Protein AF-F9ZTZ7-F1 (afdb_monomer)

Secondary structure (DSSP, 8-state):
-PPPPP-TT-SEEEEEETTTTEEEEEEE--GGGHHHHHHHHHHHHHHSEE-HHHHHHHHTTS-TT-GGGHHHHHHHHHHHHH-S-EEEEEE-

Sequence (92 aa):
MPTLPDTQHIRKLHFYGGPTAAFQGEMDNVATQARSVQVLYHLALRHGVISPSVAREGLALLPEDQADAAAGRRLLQRVLEDGDFLAVRVVR

Structure (mmCIF, N/CA/C/O backbone):
data_AF-F9ZTZ7-F1
#
_entry.id   AF-F9ZTZ7-F1
#
loop_
_atom_site.group_PDB
_atom_site.id
_atom_site.type_symbol
_atom_site.label_atom_id
_atom_site.label_alt_id
_atom_site.label_comp_id
_atom_site.label_asym_id
_atom_site.label_entity_id
_atom_site.label_seq_id
_atom_site.pdbx_PDB_ins_code
_atom_site.Cartn_x
_atom_site.Cartn_y
_atom_site.Cartn_z
_atom_site.occupancy
_atom_site.B_iso_or_equiv
_atom_site.auth_seq_id
_atom_site.auth_comp_id
_atom_site.auth_asym_id
_atom_site.auth_atom_id
_atom_site.pdbx_PDB_model_num
ATOM 1 N N . MET A 1 1 ? 18.317 3.290 4.325 1.00 64.44 1 MET A N 1
ATOM 2 C CA . MET A 1 1 ? 16.966 2.873 3.889 1.00 64.44 1 MET A CA 1
ATOM 3 C C . MET A 1 1 ? 16.694 1.481 4.436 1.00 64.44 1 MET A C 1
ATOM 5 O O . MET A 1 1 ? 17.647 0.708 4.475 1.00 64.44 1 MET A O 1
ATOM 9 N N . PRO A 1 2 ? 15.473 1.167 4.898 1.00 78.94 2 PRO A N 1
ATOM 10 C CA . PRO A 1 2 ? 15.146 -0.173 5.377 1.00 78.94 2 PRO A CA 1
ATOM 11 C C . PRO A 1 2 ? 15.218 -1.198 4.238 1.00 78.94 2 PRO A C 1
ATOM 13 O O . PRO A 1 2 ? 14.931 -0.875 3.083 1.00 78.94 2 PRO A O 1
ATOM 16 N N . THR A 1 3 ? 15.586 -2.435 4.570 1.00 88.44 3 THR A N 1
ATOM 17 C CA . THR A 1 3 ? 15.523 -3.565 3.636 1.00 88.44 3 THR A CA 1
ATOM 18 C C . THR A 1 3 ? 14.060 -3.948 3.417 1.00 88.44 3 THR A C 1
ATOM 20 O O . THR A 1 3 ? 13.357 -4.267 4.377 1.00 88.44 3 THR A O 1
ATOM 23 N N . LEU A 1 4 ? 13.594 -3.900 2.166 1.00 91.69 4 LEU A N 1
ATOM 24 C CA . LEU A 1 4 ? 12.232 -4.301 1.808 1.00 91.69 4 LEU A CA 1
ATOM 25 C C . LEU A 1 4 ? 12.131 -5.829 1.640 1.00 91.69 4 LEU A C 1
ATOM 27 O O . LEU A 1 4 ? 13.101 -6.457 1.213 1.00 91.69 4 LEU A O 1
ATOM 31 N N . PRO A 1 5 ? 10.979 -6.432 1.983 1.00 92.69 5 PRO A N 1
ATOM 32 C CA . PRO A 1 5 ? 10.762 -7.868 1.862 1.00 92.69 5 PRO A CA 1
ATOM 33 C C . PRO A 1 5 ? 10.666 -8.314 0.398 1.00 92.69 5 PRO A C 1
ATOM 35 O O . PRO A 1 5 ? 10.222 -7.560 -0.471 1.00 92.69 5 PRO A O 1
ATOM 38 N N . ASP A 1 6 ? 11.015 -9.578 0.147 1.00 94.19 6 ASP A N 1
ATOM 39 C CA . ASP A 1 6 ? 10.739 -10.215 -1.140 1.00 94.19 6 ASP A CA 1
ATOM 40 C C . ASP A 1 6 ? 9.226 -10.373 -1.369 1.00 94.19 6 ASP A C 1
ATOM 42 O O . ASP A 1 6 ? 8.450 -10.630 -0.444 1.00 94.19 6 ASP A O 1
ATOM 46 N N . THR A 1 7 ? 8.816 -10.224 -2.628 1.00 96.12 7 THR A N 1
ATOM 47 C CA . THR A 1 7 ? 7.411 -10.241 -3.056 1.00 96.12 7 THR A CA 1
ATOM 48 C C . THR A 1 7 ? 7.150 -11.188 -4.223 1.00 96.12 7 THR A C 1
ATOM 50 O O . THR A 1 7 ? 6.031 -11.219 -4.715 1.00 96.12 7 THR A O 1
ATOM 53 N N . GLN A 1 8 ? 8.112 -12.018 -4.648 1.00 94.25 8 GLN A N 1
ATOM 54 C CA . GLN A 1 8 ? 7.920 -12.935 -5.789 1.00 94.25 8 GLN A CA 1
ATOM 55 C C . GLN A 1 8 ? 6.754 -13.918 -5.606 1.00 94.25 8 GLN A C 1
ATOM 57 O O . GLN A 1 8 ? 6.143 -14.354 -6.576 1.00 94.25 8 GLN A O 1
ATOM 62 N N . HIS A 1 9 ? 6.424 -14.248 -4.358 1.00 95.88 9 HIS A N 1
ATOM 63 C CA . HIS A 1 9 ? 5.307 -15.122 -3.997 1.00 95.88 9 HIS A CA 1
ATOM 64 C C . HIS A 1 9 ? 3.942 -14.408 -3.950 1.00 95.88 9 HIS A C 1
ATOM 66 O O . HIS A 1 9 ? 2.936 -15.037 -3.623 1.00 95.88 9 HIS A O 1
ATOM 72 N N . ILE A 1 10 ? 3.904 -13.093 -4.180 1.00 97.62 10 ILE A N 1
ATOM 73 C CA . ILE A 1 10 ? 2.688 -12.279 -4.157 1.00 97.62 10 ILE A CA 1
ATOM 74 C C . ILE A 1 10 ? 2.217 -12.092 -5.591 1.00 97.62 10 ILE A C 1
ATOM 76 O O . ILE A 1 10 ? 2.937 -11.521 -6.407 1.00 97.62 10 ILE A O 1
ATOM 80 N N . ARG A 1 11 ? 0.981 -12.497 -5.875 1.00 97.75 11 ARG A N 1
ATOM 81 C CA . ARG A 1 11 ? 0.305 -12.201 -7.138 1.00 97.75 11 ARG A CA 1
ATOM 82 C C . ARG A 1 11 ? -0.308 -10.806 -7.133 1.00 97.75 11 ARG A C 1
ATOM 84 O O . ARG A 1 11 ? -0.161 -10.071 -8.104 1.00 97.75 11 ARG A O 1
ATOM 91 N N . LYS A 1 12 ? -1.010 -10.447 -6.055 1.00 98.06 12 LYS A N 1
ATOM 92 C CA . LYS A 1 12 ? -1.620 -9.123 -5.877 1.00 98.06 12 LYS A CA 1
ATOM 93 C C . LYS A 1 12 ? -1.871 -8.798 -4.405 1.00 98.06 12 LYS A C 1
ATOM 95 O O . LYS A 1 12 ? -1.876 -9.685 -3.549 1.00 98.06 12 LYS A O 1
ATOM 100 N N . LEU A 1 13 ? -2.113 -7.526 -4.123 1.00 98.56 13 LEU A N 1
ATOM 101 C CA . LEU A 1 13 ? -2.597 -7.031 -2.840 1.00 98.56 13 LEU A CA 1
ATOM 102 C C . LEU A 1 13 ? -4.059 -6.615 -2.976 1.00 98.56 13 LEU A C 1
ATOM 104 O O . LEU A 1 13 ? -4.422 -5.954 -3.943 1.00 98.56 13 LEU A O 1
ATOM 108 N N . HIS A 1 14 ? -4.888 -6.975 -2.003 1.00 98.50 14 HIS A N 1
ATOM 109 C CA . HIS A 1 14 ? -6.220 -6.401 -1.822 1.00 98.50 14 HIS A CA 1
ATOM 110 C C . HIS A 1 14 ? -6.190 -5.402 -0.674 1.00 98.50 14 HIS A C 1
ATOM 112 O O . HIS A 1 14 ? -5.538 -5.645 0.346 1.00 98.50 14 HIS A O 1
ATOM 118 N N . PHE A 1 15 ? -6.950 -4.326 -0.816 1.00 98.00 15 PHE A N 1
ATOM 119 C CA . PHE A 1 15 ? -7.042 -3.272 0.178 1.00 98.00 15 PHE A CA 1
ATOM 120 C C . PHE A 1 15 ? -8.448 -3.183 0.748 1.00 98.00 15 PHE A C 1
ATOM 122 O O . PHE A 1 15 ? -9.434 -3.232 0.010 1.00 98.00 15 PHE A O 1
ATOM 129 N N . TYR A 1 16 ? -8.528 -3.024 2.063 1.00 97.31 16 TYR A N 1
ATOM 130 C CA . TYR A 1 16 ? -9.775 -2.871 2.800 1.00 97.31 16 TYR A CA 1
ATOM 131 C C . TYR A 1 16 ? -9.656 -1.678 3.741 1.00 97.31 16 TYR A C 1
ATOM 133 O O . TYR A 1 16 ? -8.615 -1.492 4.361 1.00 97.31 16 TYR A O 1
ATOM 141 N N . GLY A 1 17 ? -10.698 -0.868 3.856 1.00 93.00 17 GLY A N 1
ATOM 142 C CA . GLY A 1 17 ? -10.6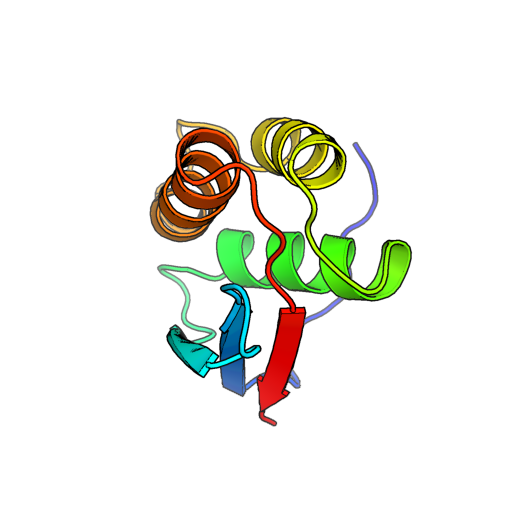75 0.352 4.663 1.00 93.00 17 GLY A CA 1
ATOM 143 C C . GLY A 1 17 ? -12.059 0.974 4.765 1.00 93.00 17 GLY A C 1
ATOM 144 O O . GLY A 1 17 ? -13.037 0.413 4.256 1.00 93.00 17 GLY A O 1
ATOM 145 N N . GLY A 1 18 ? -12.147 2.132 5.409 1.00 85.50 18 GLY A N 1
ATOM 146 C CA . GLY A 1 18 ? -13.426 2.735 5.752 1.00 85.50 18 GLY A CA 1
ATOM 147 C C . GLY A 1 18 ? -13.993 2.177 7.065 1.00 85.50 18 GLY A C 1
ATOM 148 O O . GLY A 1 18 ? -13.554 1.129 7.556 1.00 85.50 18 GLY A O 1
ATOM 149 N N . PRO A 1 19 ? -15.071 2.791 7.584 1.00 84.00 19 PRO A N 1
ATOM 150 C CA . PRO A 1 19 ? -15.674 2.440 8.874 1.00 84.00 19 PRO A CA 1
ATOM 151 C C . PRO A 1 19 ? -16.222 1.006 8.943 1.00 84.00 19 PRO A C 1
ATOM 153 O O . PRO A 1 19 ? -16.475 0.489 10.028 1.00 84.00 19 PRO A O 1
ATOM 156 N N . THR A 1 20 ? -16.415 0.353 7.795 1.00 88.19 20 THR A N 1
ATOM 157 C CA . THR A 1 20 ? -16.923 -1.022 7.682 1.00 88.19 20 THR A CA 1
ATOM 158 C C . THR A 1 20 ? -15.876 -2.020 7.183 1.00 88.19 20 THR A C 1
ATOM 160 O O . THR A 1 20 ? -16.228 -3.162 6.898 1.00 88.19 20 THR A O 1
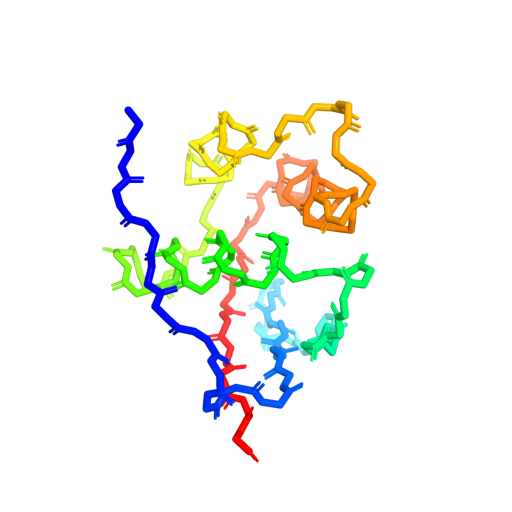ATOM 163 N N . ALA A 1 21 ? -14.605 -1.612 7.055 1.00 88.06 21 ALA A N 1
ATOM 164 C CA . ALA A 1 21 ? -13.538 -2.423 6.459 1.00 88.06 21 ALA A CA 1
ATOM 165 C C . ALA A 1 21 ? -13.924 -3.003 5.079 1.00 88.06 21 ALA A C 1
ATOM 167 O O . ALA A 1 21 ? -13.640 -4.158 4.751 1.00 88.06 21 ALA A O 1
ATOM 168 N N . ALA A 1 22 ? -14.596 -2.189 4.261 1.00 94.62 22 ALA A N 1
ATOM 169 C CA . ALA A 1 22 ? -15.027 -2.561 2.921 1.00 94.62 22 ALA A CA 1
ATOM 170 C C . ALA A 1 22 ? -13.837 -2.662 1.957 1.00 94.62 22 ALA A C 1
ATOM 172 O O . ALA A 1 22 ? -12.814 -2.002 2.137 1.00 94.62 22 ALA A O 1
ATOM 173 N N . PHE A 1 23 ? -13.986 -3.475 0.909 1.00 96.19 23 PHE A N 1
ATOM 174 C CA . PHE A 1 23 ? -12.997 -3.578 -0.162 1.00 96.19 23 PHE A CA 1
ATOM 175 C C . PHE A 1 23 ? -12.843 -2.233 -0.885 1.00 96.19 23 PHE A C 1
ATOM 177 O O . PHE A 1 23 ? -13.823 -1.671 -1.368 1.00 96.19 23 PHE A O 1
ATOM 184 N N . GLN A 1 24 ? -11.609 -1.736 -0.963 1.00 95.19 24 GLN A N 1
ATOM 185 C CA . GLN A 1 24 ? -11.260 -0.445 -1.565 1.00 95.19 24 GLN A CA 1
ATOM 186 C C . GLN A 1 24 ? -10.583 -0.593 -2.934 1.00 95.19 24 GLN A C 1
ATOM 188 O O . GLN A 1 24 ? -10.535 0.371 -3.697 1.00 95.19 24 GLN A O 1
ATOM 193 N N . GLY A 1 25 ? -10.051 -1.778 -3.249 1.00 96.38 25 GLY A N 1
ATOM 194 C CA . GLY A 1 25 ? -9.382 -2.051 -4.518 1.00 96.38 25 GLY A CA 1
ATOM 195 C C . GLY A 1 25 ? -8.284 -3.104 -4.410 1.00 96.38 25 GLY A C 1
ATOM 196 O O . GLY A 1 25 ? -8.081 -3.727 -3.366 1.00 96.38 25 GLY A O 1
ATOM 197 N N . GLU A 1 26 ? -7.551 -3.280 -5.506 1.00 97.69 26 GLU A N 1
ATOM 198 C CA . GLU A 1 26 ? -6.453 -4.237 -5.623 1.00 97.69 26 GLU A CA 1
ATOM 199 C C . GLU A 1 26 ? -5.249 -3.657 -6.381 1.00 97.69 26 GLU A C 1
ATOM 201 O O . GLU A 1 26 ? -5.363 -2.649 -7.078 1.00 97.69 26 GLU A O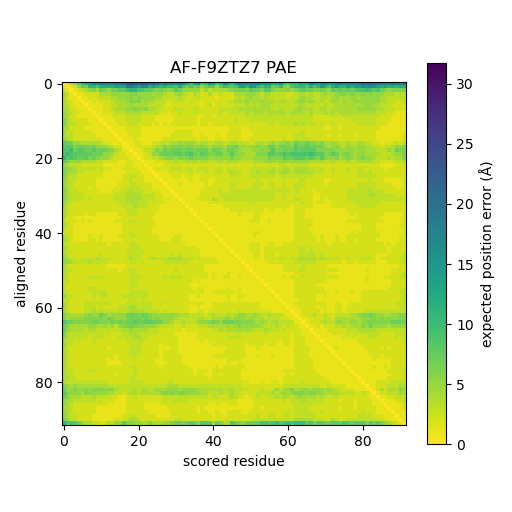 1
ATOM 206 N N . MET A 1 27 ? -4.085 -4.290 -6.219 1.00 98.19 27 MET A N 1
ATOM 207 C CA . MET A 1 27 ? -2.828 -3.936 -6.881 1.00 98.19 27 MET A CA 1
ATOM 208 C C . MET A 1 27 ? -2.084 -5.202 -7.294 1.00 98.19 27 MET A C 1
ATOM 210 O O . MET A 1 27 ? -1.661 -5.977 -6.435 1.00 98.19 27 MET A O 1
ATOM 214 N N . ASP A 1 28 ? -1.917 -5.409 -8.597 1.00 98.00 28 ASP A N 1
ATOM 215 C CA . ASP A 1 28 ? -1.180 -6.555 -9.126 1.00 98.00 28 ASP A CA 1
ATOM 216 C C . ASP A 1 28 ? 0.330 -6.386 -8.936 1.00 98.00 28 ASP A C 1
ATOM 218 O O . ASP A 1 28 ? 0.883 -5.294 -9.094 1.00 98.00 28 ASP A O 1
ATOM 222 N N . ASN A 1 29 ? 1.016 -7.489 -8.643 1.00 97.69 29 ASN A N 1
ATOM 223 C CA . ASN A 1 29 ? 2.468 -7.513 -8.566 1.00 97.69 29 ASN A CA 1
ATOM 224 C C . ASN A 1 29 ? 3.079 -7.669 -9.962 1.00 97.69 29 ASN A C 1
ATOM 226 O O . ASN A 1 29 ? 3.450 -8.756 -10.401 1.00 97.69 29 ASN A O 1
ATOM 230 N N . VAL A 1 30 ? 3.135 -6.550 -10.675 1.00 97.19 30 VAL A N 1
ATOM 231 C CA . VAL A 1 30 ? 3.729 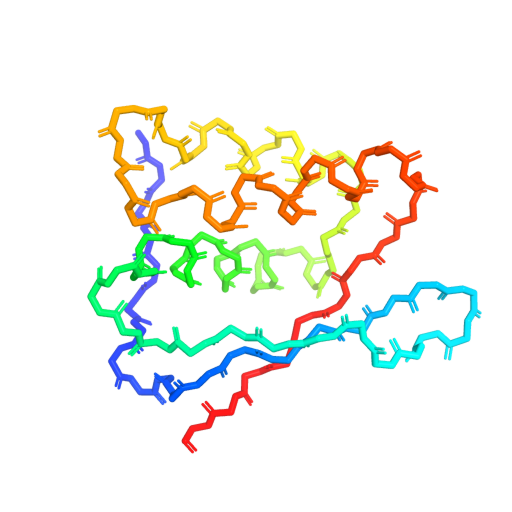-6.428 -12.009 1.00 97.19 30 VAL A CA 1
ATOM 232 C C . VAL A 1 30 ? 4.857 -5.402 -11.986 1.00 97.19 30 VAL A C 1
ATOM 234 O O . VAL A 1 30 ? 4.909 -4.546 -11.106 1.00 97.19 30 VAL A O 1
ATOM 237 N N . ALA A 1 31 ? 5.750 -5.441 -12.979 1.00 95.69 31 ALA A N 1
ATOM 238 C CA . ALA A 1 31 ? 6.935 -4.577 -13.025 1.00 95.69 31 ALA A CA 1
ATOM 239 C C . ALA A 1 31 ? 6.615 -3.075 -12.888 1.00 95.69 31 ALA A C 1
ATOM 241 O O . ALA A 1 31 ? 7.364 -2.339 -12.260 1.00 95.69 31 ALA A O 1
ATOM 242 N N . THR A 1 32 ? 5.474 -2.623 -13.413 1.00 96.44 32 THR A N 1
ATOM 243 C CA . THR A 1 32 ? 5.031 -1.222 -13.334 1.00 96.44 32 THR A CA 1
ATOM 244 C C . THR A 1 32 ? 4.492 -0.810 -11.964 1.00 96.44 32 THR A C 1
ATOM 246 O O . THR A 1 32 ? 4.070 0.332 -11.811 1.00 96.44 32 THR A O 1
ATOM 249 N N . GLN A 1 33 ? 4.445 -1.718 -10.985 1.00 97.38 33 GLN A N 1
ATOM 250 C CA . GLN A 1 33 ? 3.937 -1.473 -9.628 1.00 97.38 33 GLN A CA 1
ATOM 251 C C . GLN A 1 33 ? 4.775 -2.192 -8.551 1.00 97.38 33 GLN A C 1
ATOM 253 O O . GLN A 1 33 ? 4.399 -2.199 -7.378 1.00 97.38 33 GLN A O 1
ATOM 258 N N . ALA A 1 34 ? 5.914 -2.789 -8.922 1.00 95.75 34 ALA A N 1
ATOM 259 C CA . ALA A 1 34 ? 6.694 -3.676 -8.061 1.00 95.75 34 ALA A CA 1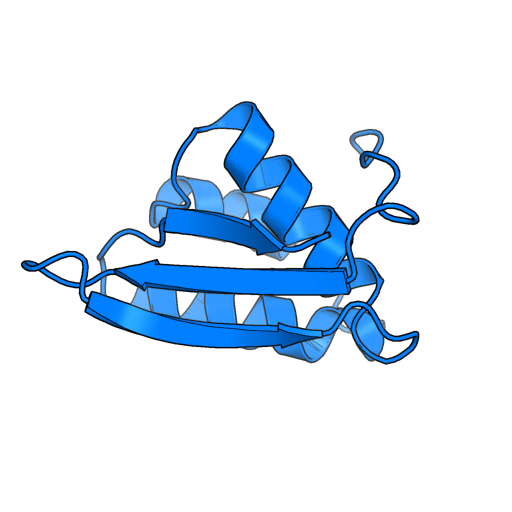
ATOM 260 C C . ALA A 1 34 ? 7.152 -2.976 -6.773 1.00 95.75 34 ALA A C 1
ATOM 262 O O . ALA A 1 34 ? 6.944 -3.494 -5.671 1.00 95.75 34 ALA A O 1
ATOM 263 N N . ARG A 1 35 ? 7.700 -1.757 -6.884 1.00 96.19 35 ARG A N 1
ATOM 264 C CA . ARG A 1 35 ? 8.071 -0.958 -5.711 1.00 96.19 35 ARG A CA 1
ATOM 265 C C . ARG A 1 35 ? 6.875 -0.628 -4.817 1.00 96.19 35 ARG A C 1
ATOM 267 O O . ARG A 1 35 ? 6.997 -0.705 -3.593 1.00 96.19 35 ARG A O 1
ATOM 274 N N . SER A 1 36 ? 5.725 -0.299 -5.407 1.00 97.88 36 SER A N 1
ATOM 275 C CA . SER A 1 36 ? 4.487 -0.044 -4.657 1.00 97.88 36 SER A CA 1
ATOM 276 C C . SER A 1 36 ? 4.070 -1.268 -3.838 1.00 97.88 36 SER A C 1
ATOM 278 O O . SER A 1 36 ? 3.832 -1.143 -2.637 1.00 97.88 36 SER A O 1
ATOM 280 N N . VAL A 1 37 ? 4.053 -2.457 -4.450 1.00 98.06 37 VAL A N 1
ATOM 281 C CA . VAL A 1 37 ? 3.702 -3.7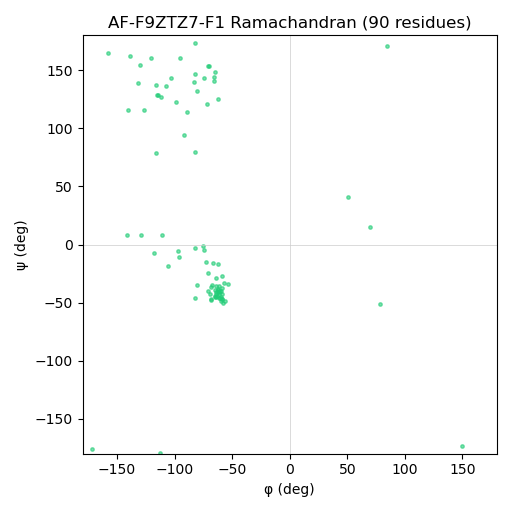14 -3.770 1.00 98.06 37 VAL A CA 1
ATOM 282 C C . VAL A 1 37 ? 4.675 -4.023 -2.634 1.00 98.06 37 VAL A C 1
ATOM 284 O O . VAL A 1 37 ? 4.230 -4.314 -1.524 1.00 98.06 37 VAL A O 1
ATOM 287 N N . GLN A 1 38 ? 5.987 -3.901 -2.865 1.00 97.44 38 GLN A N 1
ATOM 288 C CA . GLN A 1 38 ? 6.998 -4.136 -1.827 1.00 97.44 38 GLN A CA 1
ATOM 289 C C . GLN A 1 38 ? 6.820 -3.228 -0.612 1.00 97.44 38 GLN A C 1
ATOM 291 O O . GLN A 1 38 ? 6.861 -3.708 0.522 1.00 97.44 38 GLN A O 1
ATOM 296 N N . VAL A 1 39 ? 6.615 -1.925 -0.827 1.00 98.00 39 VAL A N 1
ATOM 297 C CA . VAL A 1 39 ? 6.448 -0.973 0.277 1.00 98.00 39 VAL A CA 1
ATOM 298 C C . VAL A 1 39 ? 5.135 -1.220 1.013 1.00 98.00 39 VAL A C 1
ATOM 300 O O . VAL A 1 39 ? 5.145 -1.325 2.235 1.00 98.00 39 VAL A O 1
ATOM 303 N N . LEU A 1 40 ? 4.011 -1.370 0.311 1.00 98.19 40 LEU A N 1
ATOM 304 C CA . LEU A 1 40 ? 2.715 -1.593 0.963 1.00 98.19 40 LEU A CA 1
ATOM 305 C C . LEU A 1 40 ? 2.698 -2.902 1.761 1.00 98.19 40 LEU A C 1
ATOM 307 O O . LEU A 1 40 ? 2.187 -2.937 2.881 1.00 98.19 40 LEU A O 1
ATOM 311 N N . TYR A 1 41 ? 3.318 -3.954 1.226 1.00 98.00 41 TYR A N 1
ATOM 312 C CA . TYR A 1 41 ? 3.499 -5.210 1.944 1.00 98.00 41 TYR A CA 1
ATOM 313 C C . TYR A 1 41 ? 4.406 -5.047 3.171 1.00 98.00 41 TYR A C 1
ATOM 315 O O . TYR A 1 41 ? 4.056 -5.520 4.251 1.00 98.00 41 TYR A O 1
ATOM 323 N N . HIS A 1 42 ? 5.529 -4.330 3.045 1.00 97.75 42 HIS A N 1
ATOM 324 C CA . HIS A 1 42 ? 6.417 -4.026 4.170 1.00 97.75 42 HIS A CA 1
ATOM 325 C C . HIS A 1 42 ? 5.683 -3.320 5.316 1.00 97.75 42 HIS A C 1
ATOM 327 O O . HIS A 1 42 ? 5.796 -3.735 6.470 1.00 97.75 42 HIS A O 1
ATOM 333 N N . LEU A 1 43 ? 4.911 -2.279 4.997 1.00 97.69 43 LEU A N 1
ATOM 334 C CA . LEU A 1 43 ? 4.161 -1.510 5.990 1.00 97.69 43 LEU A CA 1
ATOM 335 C C . LEU A 1 43 ? 3.109 -2.383 6.682 1.00 97.69 43 LEU A C 1
ATOM 337 O O . LEU A 1 43 ? 3.007 -2.363 7.907 1.00 97.69 43 LEU A O 1
ATOM 341 N N . ALA A 1 44 ? 2.374 -3.193 5.917 1.00 96.31 44 ALA A N 1
ATOM 342 C CA . ALA A 1 44 ? 1.371 -4.103 6.460 1.00 96.31 44 ALA A CA 1
ATOM 343 C C . ALA A 1 44 ? 1.982 -5.178 7.369 1.00 96.31 44 ALA A C 1
ATOM 345 O O . ALA A 1 44 ? 1.454 -5.437 8.446 1.00 96.31 44 ALA A O 1
ATOM 346 N N . LEU A 1 45 ? 3.121 -5.764 6.987 1.00 96.19 45 LEU A N 1
ATOM 347 C CA . LEU A 1 45 ? 3.831 -6.721 7.838 1.00 96.19 45 LEU A CA 1
ATOM 348 C C . LEU A 1 45 ? 4.301 -6.096 9.152 1.00 96.19 45 LEU A C 1
ATOM 350 O O . LEU A 1 45 ? 4.239 -6.737 10.197 1.00 96.19 45 LEU A O 1
ATOM 354 N N . ARG A 1 46 ? 4.803 -4.859 9.097 1.00 96.81 46 ARG A N 1
ATOM 355 C CA . ARG A 1 46 ? 5.411 -4.197 10.253 1.00 96.81 46 ARG A CA 1
ATOM 356 C C . ARG A 1 46 ? 4.385 -3.597 11.213 1.00 96.81 46 ARG A C 1
ATOM 358 O O . ARG A 1 46 ? 4.625 -3.597 12.417 1.00 96.81 46 ARG A O 1
ATOM 365 N N . HIS A 1 47 ? 3.271 -3.081 10.696 1.00 96.69 47 HIS A N 1
ATOM 366 C CA . HIS A 1 47 ? 2.295 -2.309 11.475 1.00 96.69 47 HIS A CA 1
ATOM 367 C C . HIS A 1 47 ? 0.900 -2.948 11.542 1.00 96.69 47 HIS A C 1
ATOM 369 O O . HIS A 1 47 ? 0.039 -2.458 12.270 1.00 96.69 47 HIS A O 1
ATOM 375 N N . GLY A 1 48 ? 0.646 -4.023 10.791 1.00 96.12 48 GLY A N 1
ATOM 376 C CA . GLY A 1 48 ? -0.662 -4.674 10.667 1.00 96.12 48 GLY A CA 1
ATOM 377 C C . GLY A 1 48 ? -1.616 -3.931 9.727 1.00 96.12 48 GLY A C 1
ATOM 378 O O . GLY A 1 48 ? -2.152 -4.526 8.793 1.00 96.12 48 GLY 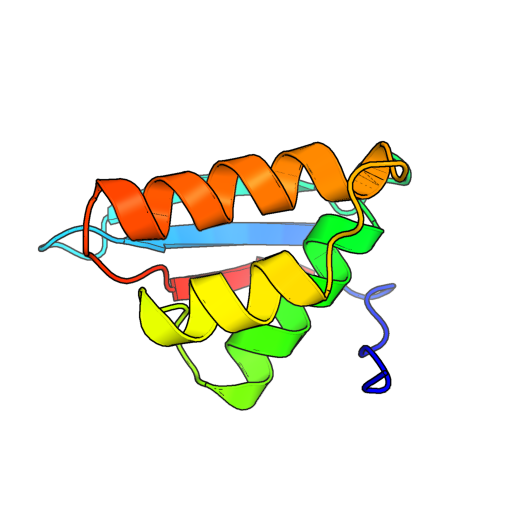A O 1
ATOM 379 N N . VAL A 1 49 ? -1.794 -2.623 9.933 1.00 95.69 49 VAL A N 1
ATOM 380 C CA . VAL A 1 49 ? -2.581 -1.732 9.065 1.00 95.69 49 VAL A CA 1
ATOM 381 C C . VAL A 1 49 ? -1.788 -0.483 8.697 1.00 95.69 49 VAL A C 1
ATOM 383 O O . VAL A 1 49 ? -0.906 -0.039 9.432 1.00 95.69 49 VAL A O 1
ATOM 386 N N . ILE A 1 50 ? -2.127 0.115 7.560 1.00 97.88 50 ILE A N 1
ATOM 387 C CA . ILE A 1 50 ? -1.556 1.380 7.110 1.00 97.88 50 ILE A CA 1
ATOM 388 C C . ILE A 1 50 ? -2.460 2.505 7.616 1.00 97.88 50 ILE A C 1
ATOM 390 O O . ILE A 1 50 ? -3.466 2.826 6.994 1.00 97.88 50 ILE A O 1
ATOM 394 N N . SER A 1 51 ? -2.123 3.074 8.770 1.00 97.12 51 SER A N 1
ATOM 395 C CA . SER A 1 51 ? -2.763 4.283 9.303 1.00 97.12 51 SER A CA 1
ATOM 396 C C . SER A 1 51 ? -2.166 5.554 8.675 1.00 97.12 51 SER A C 1
ATOM 398 O O . SER A 1 51 ? -1.124 5.473 8.016 1.00 97.12 51 SER A O 1
ATOM 400 N N . PRO A 1 52 ? -2.719 6.756 8.932 1.00 97.56 52 PRO A N 1
ATOM 401 C CA . PRO A 1 52 ? -2.140 7.996 8.417 1.00 97.56 52 PRO A CA 1
ATOM 402 C C . PRO A 1 52 ? -0.679 8.234 8.836 1.00 97.56 52 PRO A C 1
ATOM 404 O O . PRO A 1 52 ? 0.108 8.774 8.064 1.00 97.56 52 PRO A O 1
ATOM 407 N N . SER A 1 53 ? -0.257 7.813 10.033 1.00 97.44 53 SER A N 1
ATOM 408 C CA . SER A 1 53 ? 1.156 7.927 10.431 1.00 97.44 53 SER A CA 1
ATOM 409 C C . SER A 1 53 ? 2.056 6.982 9.630 1.00 97.44 53 SER A C 1
ATOM 411 O O . SER A 1 53 ? 3.108 7.403 9.150 1.00 97.44 53 SER A O 1
ATOM 413 N N . VAL A 1 54 ? 1.611 5.741 9.420 1.00 97.81 54 VAL A N 1
ATOM 414 C CA . VAL A 1 54 ? 2.321 4.727 8.624 1.00 97.81 54 VAL A CA 1
ATOM 415 C C . VAL A 1 54 ? 2.355 5.114 7.142 1.00 97.81 54 VAL A C 1
ATOM 417 O O . VAL A 1 54 ? 3.356 4.890 6.466 1.00 97.81 54 VAL A O 1
ATOM 420 N N . ALA A 1 55 ? 1.308 5.760 6.628 1.00 97.75 55 ALA A N 1
ATOM 421 C CA . ALA A 1 55 ? 1.277 6.257 5.257 1.00 97.75 55 ALA A CA 1
ATOM 422 C C . ALA A 1 55 ? 2.360 7.317 4.999 1.00 97.75 55 ALA A C 1
ATOM 424 O O . ALA A 1 55 ? 3.009 7.278 3.954 1.00 97.75 55 ALA A O 1
ATOM 425 N N . ARG A 1 56 ? 2.634 8.212 5.962 1.00 97.56 56 ARG A N 1
ATOM 426 C CA . ARG A 1 56 ? 3.752 9.172 5.850 1.00 97.56 56 ARG A CA 1
ATOM 427 C C . ARG A 1 56 ? 5.109 8.472 5.803 1.00 97.56 56 ARG A C 1
ATOM 429 O O . ARG A 1 56 ? 5.957 8.864 5.006 1.00 97.56 56 ARG A O 1
ATOM 436 N N . GLU A 1 57 ? 5.302 7.428 6.611 1.00 96.00 57 GLU A N 1
ATOM 437 C CA . GLU A 1 57 ? 6.509 6.591 6.546 1.00 96.00 57 GLU A CA 1
ATOM 438 C C . GLU A 1 57 ? 6.640 5.929 5.169 1.00 96.00 57 GLU A C 1
ATOM 440 O O . GLU A 1 57 ? 7.695 5.998 4.543 1.00 96.00 57 GLU A O 1
ATOM 445 N N . GLY A 1 58 ? 5.552 5.356 4.655 1.00 96.19 58 GLY A N 1
ATOM 446 C CA . GLY A 1 58 ? 5.518 4.725 3.341 1.00 96.19 58 GLY A CA 1
ATOM 447 C C . GLY A 1 58 ? 5.851 5.668 2.187 1.00 96.19 58 GLY A C 1
ATOM 448 O O . GLY A 1 58 ? 6.591 5.284 1.282 1.00 96.19 58 GLY A O 1
ATOM 449 N N . LEU A 1 59 ? 5.364 6.911 2.228 1.00 97.19 59 LEU A N 1
ATOM 450 C CA . LEU A 1 59 ? 5.673 7.917 1.207 1.00 97.19 59 LEU A CA 1
ATOM 451 C C . LEU A 1 59 ? 7.175 8.221 1.137 1.00 97.19 59 LEU A C 1
ATOM 453 O O . LEU A 1 59 ? 7.710 8.364 0.040 1.00 97.19 59 LEU A O 1
ATOM 457 N N . ALA A 1 60 ? 7.883 8.214 2.270 1.00 95.00 60 ALA A N 1
ATOM 458 C CA . ALA A 1 60 ? 9.338 8.383 2.296 1.00 95.00 60 ALA A CA 1
ATOM 459 C C . ALA A 1 60 ? 10.107 7.210 1.645 1.00 95.00 60 ALA A C 1
ATOM 461 O O . ALA A 1 60 ? 11.290 7.341 1.332 1.00 95.00 60 ALA A O 1
ATOM 462 N N . LEU A 1 61 ? 9.455 6.061 1.426 1.00 95.44 61 LEU A N 1
ATOM 463 C CA . LEU A 1 61 ? 10.037 4.871 0.791 1.00 95.44 61 LEU A CA 1
ATOM 464 C C . LEU A 1 61 ? 9.723 4.759 -0.714 1.00 95.44 61 LEU A C 1
ATOM 466 O O . LEU A 1 61 ? 10.255 3.854 -1.376 1.00 95.44 61 LEU A O 1
ATOM 470 N N . LEU A 1 62 ? 8.88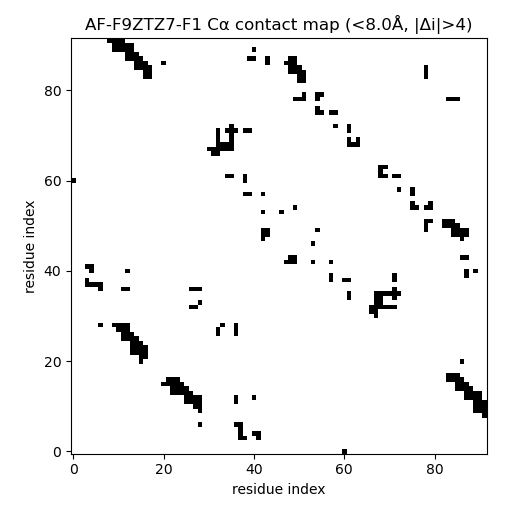4 5.660 -1.241 1.00 95.56 62 LEU A N 1
ATOM 471 C CA . LEU A 1 62 ? 8.364 5.676 -2.612 1.00 95.56 62 LEU A CA 1
ATOM 472 C C . LEU A 1 62 ? 8.842 6.924 -3.382 1.00 95.56 62 LEU A C 1
ATOM 474 O O . LEU A 1 62 ? 8.063 7.865 -3.565 1.00 95.56 62 LEU A O 1
ATOM 478 N N . PRO A 1 63 ? 10.092 6.942 -3.874 1.00 89.62 63 PRO A N 1
ATOM 479 C CA . PRO A 1 63 ? 10.689 8.126 -4.493 1.00 89.62 63 PRO A CA 1
ATOM 480 C C . PRO A 1 63 ? 9.977 8.523 -5.797 1.00 89.62 63 PRO A C 1
ATOM 482 O O . PRO A 1 63 ? 9.535 7.663 -6.563 1.00 89.62 63 PRO A O 1
ATOM 485 N N . GLU A 1 64 ? 9.807 9.829 -6.023 1.00 90.00 64 GLU A N 1
ATOM 486 C CA . GLU A 1 64 ? 8.944 10.383 -7.083 1.00 90.00 64 GLU A CA 1
ATOM 487 C C . GLU A 1 64 ? 9.394 10.043 -8.508 1.00 90.00 64 GLU A C 1
ATOM 489 O O . GLU A 1 64 ? 8.553 9.898 -9.396 1.00 90.00 64 GLU A O 1
ATOM 494 N N . ASP A 1 65 ? 10.696 9.853 -8.704 1.00 92.12 65 ASP A N 1
ATOM 495 C CA . ASP A 1 65 ? 11.335 9.494 -9.972 1.00 92.12 65 ASP A CA 1
ATOM 496 C C . ASP A 1 65 ? 11.090 8.034 -10.393 1.00 92.12 65 ASP A C 1
ATOM 498 O O . ASP A 1 65 ? 11.271 7.681 -11.559 1.00 92.12 65 ASP A O 1
ATOM 502 N N . GLN A 1 66 ? 10.623 7.185 -9.475 1.00 91.62 66 GLN A N 1
ATOM 503 C CA . GLN A 1 66 ? 10.266 5.801 -9.765 1.00 91.62 66 GLN A CA 1
ATOM 504 C C . GLN A 1 66 ? 8.800 5.694 -10.194 1.00 91.62 66 GLN A C 1
ATOM 506 O O . GLN A 1 66 ? 7.863 5.935 -9.419 1.00 91.62 66 GLN A O 1
ATOM 511 N N . ALA A 1 67 ? 8.597 5.310 -11.456 1.00 94.19 67 ALA A N 1
ATOM 512 C CA . ALA A 1 67 ? 7.270 5.132 -12.041 1.00 94.19 67 ALA A CA 1
ATOM 513 C C . ALA A 1 67 ? 6.483 3.997 -11.361 1.00 94.19 67 ALA A C 1
ATOM 515 O O . ALA A 1 67 ? 5.278 4.126 -11.140 1.00 94.19 67 ALA A O 1
ATOM 516 N N . ASP A 1 68 ? 7.165 2.924 -10.956 1.00 95.56 68 ASP A N 1
ATOM 517 C CA . ASP A 1 68 ? 6.563 1.760 -10.298 1.00 95.56 68 ASP A CA 1
ATOM 518 C C . ASP A 1 68 ? 6.167 1.991 -8.828 1.00 95.56 68 ASP A C 1
ATOM 520 O O . ASP A 1 68 ? 5.516 1.153 -8.195 1.00 95.56 68 ASP A O 1
ATOM 524 N N . ALA A 1 69 ? 6.492 3.169 -8.296 1.00 96.62 69 ALA A N 1
ATOM 525 C CA . ALA 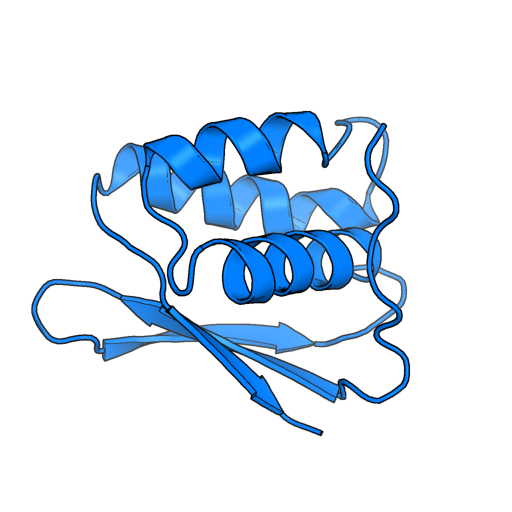A 1 69 ? 6.083 3.659 -6.986 1.00 96.62 69 ALA A CA 1
ATOM 526 C C . ALA A 1 69 ? 4.835 4.572 -7.041 1.00 96.62 69 ALA A C 1
ATOM 528 O O . ALA A 1 69 ? 4.238 4.877 -6.005 1.00 96.62 69 ALA A O 1
ATOM 529 N N . ALA A 1 70 ? 4.403 5.002 -8.234 1.00 96.94 70 ALA A N 1
ATOM 530 C CA . ALA A 1 70 ? 3.336 5.995 -8.388 1.00 96.94 70 ALA A CA 1
ATOM 531 C C . ALA A 1 70 ? 1.968 5.511 -7.880 1.00 96.94 70 ALA A C 1
ATOM 533 O O . ALA A 1 70 ? 1.222 6.281 -7.273 1.00 96.94 70 ALA A O 1
ATOM 534 N N . ALA A 1 71 ? 1.625 4.239 -8.110 1.00 96.88 71 ALA A N 1
ATOM 535 C CA . ALA A 1 71 ? 0.364 3.669 -7.635 1.00 96.88 71 ALA A CA 1
ATOM 536 C C . ALA A 1 71 ? 0.310 3.623 -6.099 1.00 96.88 71 ALA A C 1
ATOM 538 O O . ALA A 1 71 ? -0.678 4.059 -5.508 1.00 96.88 71 ALA A O 1
ATOM 539 N N . GLY A 1 72 ? 1.396 3.182 -5.459 1.00 97.25 72 GLY A N 1
ATOM 540 C CA . GLY A 1 72 ? 1.538 3.181 -4.006 1.00 97.25 72 GLY A CA 1
ATOM 541 C C . GLY A 1 72 ? 1.463 4.586 -3.416 1.00 97.25 72 GLY A C 1
ATOM 542 O O . GLY A 1 72 ? 0.743 4.784 -2.443 1.00 97.25 72 GLY A O 1
ATOM 543 N N . ARG A 1 73 ? 2.115 5.583 -4.037 1.00 97.88 73 ARG A N 1
ATOM 544 C CA . ARG A 1 73 ? 2.032 6.982 -3.580 1.00 97.88 73 ARG A CA 1
ATOM 545 C C . ARG A 1 73 ? 0.596 7.484 -3.554 1.00 97.88 73 ARG A C 1
ATOM 547 O O . ARG A 1 73 ? 0.166 7.989 -2.524 1.00 97.88 73 ARG A O 1
ATOM 554 N N . ARG A 1 74 ? -0.146 7.297 -4.650 1.00 96.94 74 ARG A N 1
ATOM 555 C CA . ARG A 1 74 ? -1.556 7.712 -4.738 1.00 96.94 74 ARG A CA 1
ATOM 556 C C . ARG A 1 74 ? -2.412 7.047 -3.664 1.00 96.94 74 ARG A C 1
ATOM 558 O O . ARG A 1 74 ? -3.233 7.705 -3.039 1.00 96.94 74 ARG A O 1
ATOM 565 N N . LEU A 1 75 ? -2.193 5.755 -3.423 1.00 97.12 75 LEU A N 1
ATOM 566 C CA . LEU A 1 75 ? -2.917 5.018 -2.390 1.00 97.12 75 LEU A CA 1
ATOM 567 C C . LEU A 1 75 ? -2.612 5.561 -0.985 1.00 97.12 75 LEU A C 1
ATOM 569 O O . LEU A 1 75 ? -3.530 5.782 -0.205 1.00 97.12 75 LEU A O 1
ATOM 573 N N . LEU A 1 76 ? -1.338 5.816 -0.670 1.00 97.56 76 LEU A N 1
ATOM 574 C CA . LEU A 1 76 ? -0.934 6.362 0.628 1.00 97.56 76 LEU A CA 1
ATOM 575 C C . LEU A 1 76 ? -1.392 7.811 0.826 1.00 97.56 76 LEU A C 1
ATOM 577 O O . LEU A 1 76 ? -1.784 8.170 1.930 1.00 97.56 76 LEU A O 1
ATOM 581 N N . GLN A 1 77 ? -1.379 8.633 -0.225 1.00 97.31 77 GLN A N 1
ATOM 582 C CA . GLN A 1 77 ? -1.949 9.984 -0.192 1.00 97.31 77 GLN A CA 1
ATOM 583 C C . GLN A 1 77 ? -3.437 9.934 0.146 1.00 97.31 77 GLN A C 1
ATOM 585 O O . GLN A 1 77 ? -3.867 10.632 1.058 1.00 97.31 77 GLN A O 1
ATOM 590 N N . ARG A 1 78 ? -4.190 9.025 -0.481 1.00 96.00 78 ARG A N 1
ATOM 591 C CA . ARG A 1 78 ? -5.604 8.827 -0.161 1.00 96.00 78 ARG A CA 1
ATOM 592 C C . ARG A 1 78 ? -5.832 8.432 1.302 1.00 96.00 78 ARG A C 1
ATOM 594 O O . ARG A 1 78 ? -6.742 8.953 1.925 1.00 96.00 78 ARG A O 1
ATOM 601 N N . VAL A 1 79 ? -4.987 7.577 1.883 1.00 96.12 79 VAL A N 1
ATOM 602 C CA . VAL A 1 79 ? -5.052 7.248 3.326 1.00 96.12 79 VAL A CA 1
ATOM 603 C C . VAL A 1 79 ? -4.891 8.503 4.199 1.00 96.12 79 VAL A C 1
ATOM 605 O O . VAL A 1 79 ? -5.553 8.634 5.225 1.00 96.12 79 VAL A O 1
ATOM 608 N N . LEU A 1 80 ? -4.031 9.445 3.799 1.00 96.81 80 LEU A N 1
ATOM 609 C CA . LEU A 1 80 ? -3.864 10.716 4.513 1.00 96.81 80 LEU A CA 1
ATOM 610 C C . LEU A 1 80 ? -5.064 11.651 4.344 1.00 96.81 80 LEU A C 1
ATOM 612 O O . LEU A 1 80 ? -5.436 12.314 5.308 1.00 96.81 80 LEU A O 1
ATOM 616 N N . GLU A 1 81 ? -5.626 11.718 3.139 1.00 96.00 81 GLU A N 1
ATOM 617 C CA . GLU A 1 81 ? -6.781 12.556 2.800 1.00 96.00 81 GLU A CA 1
ATOM 618 C C . GLU A 1 81 ? -8.060 12.063 3.485 1.00 96.00 81 GLU A C 1
ATOM 620 O O . GLU A 1 81 ? -8.763 12.854 4.112 1.00 96.00 81 GLU A O 1
ATOM 625 N N . ASP A 1 82 ? -8.319 10.755 3.421 1.00 92.44 82 ASP A N 1
ATOM 626 C CA . ASP A 1 82 ? -9.480 10.111 4.041 1.00 92.44 82 ASP A CA 1
ATOM 627 C C . ASP A 1 82 ? -9.351 10.088 5.579 1.00 92.44 82 ASP A C 1
ATOM 629 O O . ASP A 1 82 ? -10.352 10.026 6.292 1.00 92.44 82 ASP A O 1
ATOM 633 N N . GLY A 1 83 ? -8.121 10.148 6.108 1.00 92.50 83 GLY A N 1
ATOM 634 C CA . GLY A 1 83 ? -7.845 10.140 7.548 1.00 92.50 83 GLY A CA 1
ATOM 635 C C . GLY A 1 83 ? -8.124 8.799 8.237 1.00 92.50 83 GLY A C 1
ATOM 636 O O . GLY A 1 83 ? -8.181 8.747 9.466 1.00 92.50 83 GLY A O 1
ATOM 637 N N . ASP A 1 84 ? -8.279 7.726 7.462 1.00 92.19 84 ASP A N 1
ATOM 638 C CA . ASP A 1 84 ? -8.627 6.382 7.931 1.00 92.19 84 ASP A CA 1
ATOM 639 C C . ASP A 1 84 ? -7.464 5.392 7.724 1.00 92.19 84 ASP A C 1
ATOM 641 O O . ASP A 1 84 ? -6.382 5.766 7.275 1.00 92.19 84 ASP A O 1
ATOM 645 N N . PHE A 1 85 ? -7.647 4.124 8.089 1.00 93.62 85 PHE A N 1
ATOM 646 C CA . PHE A 1 85 ? -6.670 3.062 7.871 1.00 93.62 85 PHE A CA 1
ATOM 647 C C . PHE A 1 85 ? -6.932 2.269 6.584 1.00 93.62 85 PHE A C 1
ATOM 649 O O . PHE A 1 85 ? -8.046 2.193 6.064 1.00 93.62 85 PHE A O 1
ATOM 656 N N . LEU A 1 86 ? -5.885 1.588 6.120 1.00 96.75 86 LEU A N 1
ATOM 657 C CA . LEU A 1 86 ? -5.948 0.609 5.044 1.00 96.75 86 LEU A CA 1
ATOM 658 C C . LEU A 1 86 ? -5.337 -0.720 5.497 1.00 96.75 86 LEU A C 1
ATOM 660 O O . LEU A 1 86 ? -4.143 -0.815 5.787 1.00 96.75 86 LEU A O 1
ATOM 664 N N . ALA A 1 87 ? -6.151 -1.765 5.555 1.00 97.12 87 ALA A N 1
ATOM 665 C CA . ALA A 1 87 ? -5.697 -3.134 5.733 1.00 97.12 87 ALA A CA 1
ATOM 666 C C . ALA A 1 87 ? -5.281 -3.731 4.383 1.00 97.12 87 ALA A C 1
ATOM 668 O O . ALA A 1 87 ? -5.942 -3.527 3.362 1.00 97.12 87 ALA A O 1
ATOM 669 N N . VAL A 1 88 ? -4.191 -4.498 4.392 1.00 97.81 88 VAL A N 1
ATOM 670 C CA . VAL A 1 88 ? -3.626 -5.132 3.197 1.00 97.81 88 VAL A CA 1
ATOM 671 C C . VAL A 1 88 ? -3.741 -6.641 3.334 1.00 97.81 88 VAL A C 1
ATOM 673 O O . VAL A 1 88 ? -3.293 -7.225 4.319 1.00 97.81 88 VAL A O 1
ATOM 676 N N . ARG A 1 89 ? -4.302 -7.291 2.318 1.00 97.62 89 ARG A N 1
ATOM 677 C CA . ARG A 1 89 ? -4.358 -8.749 2.217 1.00 97.62 89 ARG A CA 1
ATOM 678 C C . ARG A 1 89 ? -3.539 -9.218 1.024 1.00 97.62 89 ARG A C 1
ATOM 680 O O . ARG A 1 89 ? -3.747 -8.758 -0.094 1.00 97.62 89 ARG A O 1
ATOM 687 N N . VAL A 1 90 ? -2.648 -10.175 1.263 1.00 97.56 90 VAL A N 1
ATOM 688 C CA . VAL A 1 90 ? -1.843 -10.815 0.217 1.00 97.56 90 VAL A CA 1
ATOM 689 C C . VAL A 1 90 ? -2.660 -11.889 -0.494 1.00 97.56 90 VAL A C 1
ATOM 691 O O . VAL A 1 90 ? -3.270 -12.747 0.149 1.00 97.56 90 VAL A O 1
ATOM 694 N N . VAL A 1 91 ? -2.620 -11.866 -1.822 1.00 97.44 91 VAL A N 1
ATOM 695 C CA . VAL A 1 91 ? -3.087 -12.944 -2.694 1.00 97.44 91 VAL A CA 1
ATOM 696 C C . VAL A 1 91 ? -1.863 -13.548 -3.371 1.00 97.44 91 VAL A C 1
ATOM 698 O O . VAL A 1 91 ? -1.053 -12.820 -3.946 1.00 97.44 91 VAL A O 1
ATOM 701 N N . ARG A 1 92 ? -1.721 -14.868 -3.261 1.00 93.56 92 ARG A N 1
ATOM 702 C CA . ARG A 1 92 ? -0.615 -15.645 -3.833 1.00 93.56 92 ARG A CA 1
ATOM 703 C C . ARG A 1 92 ? -1.021 -16.251 -5.171 1.00 93.56 92 ARG A C 1
ATOM 705 O O . ARG A 1 92 ? -2.230 -16.533 -5.337 1.00 93.56 92 ARG A O 1
#

Organism: Acidithiobacillus caldus (strain SM-1) (NCBI:txid990288)

pLDDT: mean 95.15, std 4.66, range [64.44, 98.56]

Radius of gyration: 11.85 Å; Cα contacts (8 Å, |Δi|>4): 163; chains: 1; bounding box: 34×28×25 Å

InterPro domains:
  IPR016755 Uncharacterised conserved protein UCP019302 [PF10084] (3-71)

Mean predicted aligned error: 2.66 Å

Solvent-accessible surface area (backbone atoms only — not comparable to full-atom values): 5065 Å² total; per-residue (Å²): 131,84,88,72,58,89,52,88,74,41,48,28,38,37,34,25,27,63,101,78,57,40,82,75,52,73,47,61,58,41,82,72,26,39,56,17,49,31,51,56,51,42,46,24,73,75,60,59,42,36,34,44,73,50,26,57,57,50,48,76,74,40,59,86,90,41,69,22,16,49,67,38,45,54,54,33,50,45,30,52,73,72,66,39,47,38,36,66,42,85,37,103

Foldseek 3Di:
DDDFDDCPVFQKKWKFKDPVRHTPDMGGCDPQQVQLVRLCVRLCVVPVKCALVSLVVSCVSQDPPRRNSVVNVVVSVVNNVVRIIMGMDTDD